Protein AF-A0A7C1S944-F1 (afdb_monomer)

Structure (mmCIF, N/CA/C/O backbone):
data_AF-A0A7C1S944-F1
#
_entry.id   AF-A0A7C1S944-F1
#
loop_
_atom_site.group_PDB
_atom_site.id
_atom_site.type_symbol
_atom_site.label_atom_id
_atom_site.label_alt_id
_atom_site.label_comp_id
_atom_site.label_asym_id
_atom_site.label_entity_id
_atom_site.label_seq_id
_atom_site.pdbx_PDB_ins_code
_atom_site.Cartn_x
_atom_site.Cartn_y
_atom_site.Cartn_z
_atom_site.occupancy
_atom_site.B_iso_or_equiv
_atom_site.auth_seq_id
_atom_site.auth_comp_id
_atom_site.auth_asym_id
_atom_site.auth_atom_id
_atom_site.pdbx_PDB_model_num
ATOM 1 N N . MET A 1 1 ? 2.673 13.401 0.122 1.00 71.94 1 MET A N 1
ATOM 2 C CA . MET A 1 1 ? 3.397 12.392 0.929 1.00 71.94 1 MET A CA 1
ATOM 3 C C . MET A 1 1 ? 4.684 12.043 0.203 1.00 71.94 1 MET A C 1
ATOM 5 O O . MET A 1 1 ? 4.657 12.011 -1.020 1.00 71.94 1 MET A O 1
ATOM 9 N N . ASP A 1 2 ? 5.795 11.822 0.906 1.00 87.38 2 ASP A N 1
ATOM 10 C CA . ASP A 1 2 ? 7.048 11.396 0.265 1.00 87.38 2 ASP A CA 1
ATOM 11 C C . ASP A 1 2 ? 7.041 9.873 0.065 1.00 87.38 2 ASP A C 1
ATOM 13 O O . ASP A 1 2 ? 6.915 9.105 1.026 1.00 87.38 2 ASP A O 1
ATOM 17 N N . SER A 1 3 ? 7.169 9.443 -1.191 1.00 85.75 3 SER A N 1
ATOM 18 C CA . SER A 1 3 ? 7.075 8.039 -1.601 1.00 85.75 3 SER A CA 1
ATOM 19 C C . SER A 1 3 ? 8.187 7.153 -1.041 1.00 85.75 3 SER A C 1
ATOM 21 O O . SER A 1 3 ? 8.027 5.934 -0.997 1.00 85.75 3 SER A O 1
ATOM 23 N N . ARG A 1 4 ? 9.298 7.741 -0.584 1.00 91.00 4 ARG A N 1
ATOM 24 C CA . ARG A 1 4 ? 10.428 7.020 0.024 1.00 91.00 4 ARG A CA 1
ATOM 25 C C . ARG A 1 4 ? 10.179 6.647 1.482 1.00 91.00 4 ARG A C 1
ATOM 27 O O . ARG A 1 4 ? 10.872 5.787 2.021 1.00 91.00 4 ARG A O 1
ATOM 34 N N . PHE A 1 5 ? 9.209 7.286 2.133 1.00 93.00 5 PHE A N 1
ATOM 35 C CA . PHE A 1 5 ? 8.954 7.099 3.562 1.00 93.00 5 PHE A CA 1
ATOM 36 C C . PHE A 1 5 ? 7.586 6.491 3.840 1.00 93.00 5 PHE A C 1
ATOM 38 O O . PHE A 1 5 ? 7.494 5.616 4.695 1.00 93.00 5 PHE A O 1
ATOM 45 N N . VAL A 1 6 ? 6.552 6.896 3.101 1.00 95.75 6 VAL A N 1
ATOM 46 C CA . VAL A 1 6 ? 5.180 6.433 3.336 1.00 95.75 6 VAL A CA 1
ATOM 47 C C . VAL A 1 6 ? 4.829 5.304 2.361 1.00 95.75 6 VAL A C 1
ATOM 49 O O . VAL A 1 6 ? 4.878 5.519 1.144 1.00 95.75 6 VAL A O 1
ATOM 52 N N . PRO A 1 7 ? 4.462 4.103 2.842 1.00 97.19 7 PRO A N 1
ATOM 53 C CA . PRO A 1 7 ? 3.915 3.065 1.982 1.00 97.19 7 PRO A CA 1
ATOM 54 C C . PRO A 1 7 ? 2.497 3.461 1.552 1.00 97.19 7 PRO A C 1
ATOM 56 O O . PRO A 1 7 ? 1.592 3.582 2.376 1.00 97.19 7 PRO A O 1
ATOM 59 N N . TYR A 1 8 ? 2.297 3.669 0.254 1.00 96.00 8 TYR A N 1
ATOM 60 C CA . TYR A 1 8 ? 0.975 3.929 -0.308 1.00 96.00 8 TYR A CA 1
ATOM 61 C C . TYR A 1 8 ? 0.756 3.143 -1.593 1.00 96.00 8 TYR A C 1
ATOM 63 O O . TYR A 1 8 ? 1.714 2.793 -2.287 1.00 96.00 8 TYR A O 1
ATOM 71 N N . PHE A 1 9 ? -0.511 2.908 -1.914 1.00 95.19 9 PHE A N 1
ATOM 72 C CA . PHE A 1 9 ? -0.947 2.329 -3.178 1.00 95.19 9 PHE A CA 1
ATOM 73 C C . PHE A 1 9 ? -2.006 3.206 -3.843 1.00 95.19 9 PHE A C 1
ATOM 75 O O . PHE A 1 9 ? -2.646 4.052 -3.208 1.00 95.19 9 PHE A O 1
ATOM 82 N N . VAL A 1 10 ? -2.176 2.976 -5.136 1.00 94.06 10 VAL A N 1
ATOM 83 C CA . VAL A 1 10 ? -3.135 3.652 -6.003 1.00 94.06 10 VAL A CA 1
ATOM 84 C C . VAL A 1 10 ? -4.099 2.604 -6.549 1.00 94.06 10 VAL A C 1
ATOM 86 O O . VAL A 1 10 ? -3.701 1.495 -6.915 1.00 94.06 10 VAL A O 1
ATOM 89 N N . LEU A 1 11 ? -5.382 2.950 -6.591 1.00 91.25 11 LEU A N 1
ATOM 90 C CA . LEU A 1 11 ? -6.432 2.119 -7.173 1.00 91.25 11 LEU A CA 1
ATOM 91 C C . LEU A 1 11 ? -6.964 2.786 -8.443 1.00 91.25 11 LEU A C 1
ATOM 93 O O . LEU A 1 11 ? -7.109 4.010 -8.471 1.00 91.25 11 LEU A O 1
ATOM 97 N N . PRO A 1 12 ? -7.305 2.010 -9.479 1.00 87.88 12 PRO A N 1
ATOM 98 C CA . PRO A 1 12 ? -7.929 2.541 -10.683 1.00 87.88 12 PRO A CA 1
ATOM 99 C C . PRO A 1 12 ? -9.289 3.181 -10.404 1.00 87.88 12 PRO A C 1
ATOM 101 O O . PRO A 1 12 ? -10.103 2.691 -9.606 1.00 87.88 12 PRO A O 1
ATOM 104 N N . LYS A 1 13 ? -9.587 4.240 -11.160 1.00 84.56 13 LYS A N 1
ATOM 105 C CA . LYS A 1 13 ? -10.901 4.888 -11.152 1.00 84.56 13 LYS A CA 1
ATOM 106 C C . LYS A 1 13 ? -12.029 3.887 -11.432 1.00 84.56 13 LYS A C 1
ATOM 108 O O . LYS A 1 13 ? -11.961 3.089 -12.362 1.00 84.56 13 LYS A O 1
ATOM 113 N N . GLY A 1 14 ? -13.086 3.949 -10.619 1.00 82.25 14 GLY A N 1
ATOM 114 C CA . GLY A 1 14 ? -14.274 3.093 -10.752 1.00 82.25 14 GLY A CA 1
ATOM 115 C C . GLY A 1 14 ? -14.083 1.644 -10.289 1.00 82.25 14 GLY A C 1
ATOM 116 O O . GLY A 1 14 ? -15.006 0.843 -10.408 1.00 82.25 14 GLY A O 1
ATOM 117 N N . ARG A 1 15 ? -12.908 1.295 -9.750 1.00 82.62 15 ARG A N 1
ATOM 118 C CA . ARG A 1 15 ? -12.543 -0.071 -9.344 1.00 82.62 15 ARG A CA 1
ATOM 119 C C . ARG A 1 15 ? -11.926 -0.112 -7.938 1.00 82.62 15 ARG A C 1
ATOM 121 O O . ARG A 1 15 ? -11.050 -0.923 -7.662 1.00 82.62 15 ARG A O 1
ATOM 128 N N . SER A 1 16 ? -12.404 0.741 -7.029 1.00 84.69 16 SER A N 1
ATOM 129 C CA . SER A 1 16 ? -11.915 0.786 -5.642 1.00 84.69 16 SER A CA 1
ATOM 130 C C . SER A 1 16 ? -12.594 -0.210 -4.694 1.00 84.69 16 SER A C 1
ATOM 132 O O . SER A 1 16 ? -12.184 -0.337 -3.545 1.00 84.69 16 SER A O 1
ATOM 134 N N . GLY A 1 17 ? -13.660 -0.892 -5.130 1.00 85.50 17 GLY A N 1
ATOM 135 C CA . GLY A 1 17 ? -14.401 -1.828 -4.272 1.00 85.50 17 GLY A CA 1
ATOM 136 C C . GLY A 1 17 ? -15.038 -1.166 -3.043 1.00 85.50 17 GLY A C 1
ATOM 137 O O . GLY A 1 17 ? -15.192 -1.811 -2.013 1.00 85.50 17 GLY A O 1
ATOM 138 N N . GLY A 1 18 ? -15.365 0.129 -3.132 1.00 90.75 18 GLY A N 1
ATOM 139 C CA . GLY A 1 18 ? -15.909 0.918 -2.021 1.00 90.75 18 GLY A CA 1
ATOM 140 C C . GLY A 1 18 ? -14.855 1.632 -1.171 1.00 90.75 18 GLY A C 1
ATOM 141 O O . GLY A 1 18 ? -15.228 2.437 -0.316 1.00 90.75 18 GLY A O 1
ATOM 142 N N . ALA A 1 19 ? -13.562 1.392 -1.423 1.00 92.56 19 ALA A N 1
ATOM 143 C CA . ALA A 1 19 ? -12.483 2.110 -0.759 1.00 92.56 19 ALA A CA 1
ATOM 144 C C . ALA A 1 19 ? -12.436 3.589 -1.177 1.00 92.56 19 ALA A C 1
ATOM 146 O O . ALA A 1 19 ? -12.771 3.948 -2.316 1.00 92.56 19 ALA A O 1
ATOM 147 N N . ARG A 1 20 ? -11.991 4.436 -0.248 1.00 93.44 20 ARG A N 1
ATOM 148 C CA . ARG A 1 20 ? -11.862 5.894 -0.371 1.00 93.44 20 ARG A CA 1
ATOM 149 C C . ARG A 1 20 ? -10.452 6.325 0.008 1.00 93.44 20 ARG A C 1
ATOM 151 O O . ARG A 1 20 ? -9.786 5.642 0.779 1.00 93.44 20 ARG A O 1
ATOM 158 N N . LEU A 1 21 ? -10.010 7.474 -0.500 1.00 93.25 21 LEU A N 1
ATOM 159 C CA . LEU A 1 21 ? -8.701 8.027 -0.147 1.00 93.25 21 LEU A CA 1
ATOM 160 C C . LEU A 1 21 ? -8.518 8.083 1.375 1.00 93.25 21 LEU A C 1
ATOM 162 O O . LEU A 1 21 ? -9.393 8.554 2.105 1.00 93.25 21 LEU A O 1
ATOM 166 N N . GLY A 1 22 ? -7.371 7.590 1.831 1.00 94.75 22 GLY A N 1
ATOM 167 C CA . GLY A 1 22 ? -7.043 7.436 3.243 1.00 94.75 22 GLY A CA 1
ATOM 168 C C . GLY A 1 22 ? -7.396 6.073 3.842 1.00 94.75 22 GLY A C 1
ATOM 169 O O . GLY A 1 22 ? -6.958 5.799 4.958 1.00 94.75 22 GLY A O 1
ATOM 170 N N . ASP A 1 23 ? -8.148 5.220 3.138 1.00 96.12 23 ASP A N 1
ATOM 171 C CA . ASP A 1 23 ? -8.358 3.833 3.562 1.00 96.12 23 ASP A CA 1
ATOM 172 C C . ASP A 1 23 ? -7.043 3.051 3.554 1.00 96.12 23 ASP A C 1
ATOM 174 O O . ASP A 1 23 ? -6.131 3.302 2.765 1.00 96.12 23 ASP A O 1
ATOM 178 N N . LEU A 1 24 ? -6.958 2.079 4.450 1.00 97.25 24 LEU A N 1
ATOM 179 C CA . LEU A 1 24 ? -5.787 1.250 4.664 1.00 97.25 24 LEU A CA 1
ATOM 180 C C . LEU A 1 24 ? -5.908 -0.082 3.927 1.00 97.25 24 LEU A C 1
ATOM 182 O O . LEU A 1 24 ? -6.996 -0.545 3.572 1.00 97.25 24 LEU A O 1
ATOM 186 N N . GLY A 1 25 ? -4.770 -0.731 3.733 1.00 95.62 25 GLY A N 1
ATOM 187 C CA . GLY A 1 25 ? -4.705 -2.085 3.218 1.00 95.62 25 GLY A CA 1
ATOM 188 C C . GLY A 1 25 ? -3.388 -2.769 3.551 1.00 95.62 25 GLY A C 1
ATOM 189 O O . GLY A 1 25 ? -2.432 -2.143 4.010 1.00 95.62 25 GLY A O 1
ATOM 190 N N . VAL A 1 26 ? -3.345 -4.067 3.279 1.00 96.56 26 VAL A N 1
ATOM 191 C CA . VAL A 1 26 ? -2.121 -4.866 3.260 1.00 96.56 26 VAL A CA 1
ATOM 192 C C . VAL A 1 26 ? -1.871 -5.317 1.830 1.00 96.56 26 VAL A C 1
ATOM 194 O O . VAL A 1 26 ? -2.714 -5.957 1.198 1.00 96.56 26 VAL A O 1
ATOM 197 N N . VAL A 1 27 ? -0.694 -4.982 1.316 1.00 95.31 27 VAL A N 1
ATOM 198 C CA . VAL A 1 27 ? -0.227 -5.421 0.004 1.00 95.31 27 VAL A CA 1
ATOM 199 C C . VAL A 1 27 ? 0.711 -6.599 0.205 1.00 95.31 27 VAL A C 1
ATOM 201 O O . VAL A 1 27 ? 1.558 -6.567 1.095 1.00 95.31 27 VAL A O 1
ATOM 204 N N . ILE A 1 28 ? 0.556 -7.649 -0.593 1.00 94.44 28 ILE A N 1
ATOM 205 C CA . ILE A 1 28 ? 1.286 -8.907 -0.432 1.00 94.44 28 ILE A CA 1
ATOM 206 C C . ILE A 1 28 ? 1.943 -9.268 -1.753 1.00 94.44 28 ILE A C 1
ATOM 208 O O . ILE A 1 28 ? 1.283 -9.353 -2.788 1.00 94.44 28 ILE A O 1
ATOM 212 N N . ASN A 1 29 ? 3.239 -9.544 -1.708 1.00 94.06 29 ASN A N 1
ATOM 213 C CA . ASN A 1 29 ? 3.943 -10.187 -2.800 1.00 94.06 29 ASN A CA 1
ATOM 214 C C . ASN A 1 29 ? 3.748 -11.702 -2.684 1.00 94.06 29 ASN A C 1
ATOM 216 O O . ASN A 1 29 ? 4.311 -12.353 -1.808 1.00 94.06 29 ASN A O 1
ATOM 220 N N . LEU A 1 30 ? 2.949 -12.276 -3.580 1.00 90.94 30 LEU A N 1
ATOM 221 C CA . LEU A 1 30 ? 2.591 -13.695 -3.583 1.00 90.94 30 LEU A CA 1
ATOM 222 C C . LEU A 1 30 ? 3.771 -14.620 -3.903 1.00 90.94 30 LEU A C 1
ATOM 224 O O . LEU A 1 30 ? 3.689 -15.813 -3.632 1.00 90.94 30 LEU A O 1
ATOM 228 N N . ARG A 1 31 ? 4.852 -14.086 -4.486 1.00 90.75 31 ARG A N 1
ATOM 229 C CA . ARG A 1 31 ? 6.051 -14.859 -4.840 1.00 90.75 31 ARG A CA 1
ATOM 230 C C . ARG A 1 31 ? 7.046 -14.932 -3.687 1.00 90.75 31 ARG A C 1
ATOM 232 O O . ARG A 1 31 ? 7.667 -15.965 -3.483 1.00 90.75 31 ARG A O 1
ATOM 239 N N . THR A 1 32 ? 7.224 -13.829 -2.958 1.00 89.75 32 THR A N 1
ATOM 240 C CA . THR A 1 32 ? 8.199 -13.731 -1.854 1.00 89.75 32 THR A CA 1
ATOM 241 C C . THR A 1 32 ? 7.561 -13.864 -0.475 1.00 89.75 32 THR A C 1
ATOM 243 O O . THR A 1 32 ? 8.277 -13.948 0.518 1.00 89.75 32 THR A O 1
ATOM 246 N N . HIS A 1 33 ? 6.227 -13.846 -0.405 1.00 89.00 33 HIS A N 1
ATOM 247 C CA . HIS A 1 33 ? 5.425 -13.801 0.819 1.00 89.00 33 HIS A CA 1
ATOM 248 C C . HIS A 1 33 ? 5.697 -12.586 1.720 1.00 89.00 33 HIS A C 1
ATOM 250 O O . HIS A 1 33 ? 5.248 -12.553 2.865 1.00 89.00 33 HIS A O 1
ATOM 256 N N . LYS A 1 34 ? 6.388 -11.564 1.203 1.00 94.44 34 LYS A N 1
ATOM 257 C CA . LYS A 1 34 ? 6.534 -10.275 1.882 1.00 94.44 34 LYS A CA 1
ATOM 258 C C . LYS A 1 34 ? 5.218 -9.510 1.830 1.00 94.44 34 LYS A C 1
ATOM 260 O O . LYS A 1 34 ? 4.507 -9.561 0.826 1.00 94.44 34 LYS A O 1
ATOM 265 N N . LEU A 1 35 ? 4.923 -8.775 2.894 1.00 95.25 35 LEU A N 1
ATOM 266 C CA . LEU A 1 35 ? 3.751 -7.915 2.988 1.00 95.25 35 LEU A CA 1
ATOM 267 C C . LEU A 1 35 ? 4.145 -6.506 3.423 1.00 95.25 35 LEU A C 1
ATOM 269 O O . LEU A 1 35 ? 5.189 -6.316 4.042 1.00 95.25 35 LEU A O 1
ATOM 273 N N . SER A 1 36 ? 3.300 -5.535 3.099 1.00 97.69 36 SER A N 1
ATOM 274 C CA . SER A 1 36 ? 3.419 -4.159 3.566 1.00 97.69 36 SER A CA 1
ATOM 275 C C . SER A 1 36 ? 2.030 -3.585 3.823 1.00 97.69 36 SER A C 1
ATOM 277 O O . SER A 1 36 ? 1.224 -3.504 2.888 1.00 97.69 36 SER A O 1
ATOM 279 N N . PRO A 1 37 ? 1.754 -3.127 5.048 1.00 97.69 37 PRO A N 1
ATOM 280 C CA . PRO A 1 37 ? 0.739 -2.121 5.306 1.00 97.69 37 PRO A CA 1
ATOM 281 C C . PRO A 1 37 ? 0.951 -0.898 4.424 1.00 97.69 37 PRO A C 1
ATOM 283 O O . PRO A 1 37 ? 2.091 -0.499 4.166 1.00 97.69 37 PRO A O 1
ATOM 286 N N . ALA A 1 38 ? -0.140 -0.337 3.918 1.00 97.44 38 ALA A N 1
ATOM 287 C CA . ALA A 1 38 ? -0.104 0.832 3.057 1.00 97.44 38 ALA A CA 1
ATOM 288 C C . ALA A 1 38 ? -1.433 1.595 3.094 1.00 97.44 38 ALA A C 1
ATOM 290 O O . ALA A 1 38 ? -2.484 1.028 3.399 1.00 97.44 38 ALA A O 1
ATOM 291 N N . ILE A 1 39 ? -1.381 2.878 2.741 1.00 96.81 39 ILE A N 1
ATOM 292 C CA . ILE A 1 39 ? -2.557 3.748 2.616 1.00 96.81 39 ILE A CA 1
ATOM 293 C C . ILE A 1 39 ? -2.948 3.944 1.146 1.00 96.81 39 ILE A C 1
ATOM 295 O O . ILE A 1 39 ? -2.090 4.068 0.272 1.00 96.81 39 ILE A O 1
ATOM 299 N N . PHE A 1 40 ? -4.243 3.993 0.859 1.00 95.12 40 PHE A N 1
ATOM 300 C CA . PHE A 1 40 ? -4.770 4.364 -0.448 1.00 95.12 40 PHE A CA 1
ATOM 301 C C . PHE A 1 40 ? -4.644 5.882 -0.624 1.00 95.12 40 PHE A C 1
ATOM 303 O O . PHE A 1 40 ? -5.372 6.646 0.014 1.00 95.12 40 PHE A O 1
ATOM 310 N N . ALA A 1 41 ? -3.692 6.329 -1.446 1.00 92.19 41 ALA A N 1
ATOM 311 C CA . ALA A 1 41 ? -3.307 7.743 -1.506 1.00 92.19 41 ALA A CA 1
ATOM 312 C C . ALA A 1 41 ? -3.763 8.482 -2.767 1.00 92.19 41 ALA A C 1
ATOM 314 O O . ALA A 1 41 ? -3.819 9.709 -2.739 1.00 92.19 41 ALA A O 1
ATOM 315 N N . ASP A 1 42 ? -4.090 7.773 -3.849 1.00 90.81 42 ASP A N 1
ATOM 316 C CA . ASP A 1 42 ? -4.521 8.409 -5.097 1.00 90.81 42 ASP A CA 1
ATOM 317 C C . ASP A 1 42 ? -5.357 7.469 -5.968 1.00 90.81 42 ASP A C 1
ATOM 319 O O . ASP A 1 42 ? -5.249 6.254 -5.839 1.00 90.81 42 ASP A O 1
ATOM 323 N N . THR A 1 43 ? -6.161 8.022 -6.876 1.00 87.88 43 THR A N 1
ATOM 324 C CA . THR A 1 43 ? -6.915 7.273 -7.886 1.00 87.88 43 THR A CA 1
ATOM 325 C C . THR A 1 43 ? -6.253 7.397 -9.255 1.00 87.88 43 THR A C 1
ATOM 327 O O . THR A 1 43 ? -6.261 8.464 -9.865 1.00 87.88 43 THR A O 1
ATOM 330 N N . GLY A 1 44 ? -5.738 6.280 -9.759 1.00 84.06 44 GLY A N 1
ATOM 331 C CA . GLY A 1 44 ? -5.051 6.201 -11.045 1.00 84.06 44 GLY A CA 1
ATOM 332 C C . GLY A 1 44 ? -6.000 6.004 -12.235 1.00 84.06 44 GLY A C 1
ATOM 333 O O . GLY A 1 44 ? -7.226 5.883 -12.066 1.00 84.06 44 GLY A O 1
ATOM 334 N N . PRO A 1 45 ? -5.452 5.945 -13.461 1.00 82.69 45 PRO A N 1
ATOM 335 C CA . PRO A 1 45 ? -6.228 5.646 -14.658 1.00 82.69 45 PRO A CA 1
ATOM 336 C C . PRO A 1 45 ? -6.874 4.253 -14.564 1.00 82.69 45 PRO A C 1
ATOM 338 O O . PRO A 1 45 ? -6.423 3.370 -13.839 1.00 82.69 45 PRO A O 1
ATOM 341 N N . SER A 1 46 ? -7.997 4.057 -15.257 1.00 79.94 46 SER A N 1
ATOM 342 C CA . SER A 1 46 ? -8.857 2.872 -15.084 1.00 79.94 46 SER A CA 1
ATOM 343 C C . SER A 1 46 ? -8.233 1.546 -15.544 1.00 79.94 46 SER A C 1
ATOM 345 O O . SER A 1 46 ? -8.730 0.474 -15.185 1.00 79.94 46 SER A O 1
ATOM 347 N N . ASP A 1 47 ? -7.191 1.618 -16.366 1.00 72.69 47 ASP A N 1
ATOM 348 C CA . ASP A 1 47 ? -6.474 0.500 -16.980 1.00 72.69 47 ASP A CA 1
ATOM 349 C C . ASP A 1 47 ? -5.188 0.106 -16.233 1.00 72.69 47 ASP A C 1
ATOM 351 O O . ASP A 1 47 ? -4.634 -0.955 -16.521 1.00 72.69 47 ASP A O 1
ATOM 355 N N . ALA A 1 48 ? -4.757 0.881 -15.232 1.00 69.06 48 ALA A N 1
ATOM 356 C CA . ALA A 1 48 ? -3.585 0.576 -14.419 1.00 69.06 48 ALA A CA 1
ATOM 357 C C . ALA A 1 48 ? -3.976 0.120 -13.003 1.00 69.06 48 ALA A C 1
ATOM 359 O O . ALA A 1 48 ? -4.692 0.801 -12.270 1.00 69.06 48 ALA A O 1
ATOM 360 N N . ILE A 1 49 ? -3.469 -1.045 -12.594 1.00 67.69 49 ILE A N 1
ATOM 361 C CA . ILE A 1 49 ? -3.442 -1.484 -11.194 1.00 67.69 49 ILE A CA 1
ATOM 362 C C . ILE A 1 49 ? -1.981 -1.667 -10.817 1.00 67.69 49 ILE A C 1
ATOM 364 O O . ILE A 1 49 ? -1.219 -2.270 -11.568 1.00 67.69 49 ILE A O 1
ATOM 368 N N . GLY A 1 50 ? -1.616 -1.203 -9.627 1.00 69.81 50 GLY A N 1
ATOM 369 C CA . GLY A 1 50 ? -0.332 -1.539 -9.027 1.00 69.81 50 GLY A CA 1
ATOM 370 C C . GLY A 1 50 ? 0.667 -0.397 -8.916 1.00 69.81 50 GLY A C 1
ATOM 371 O O . GLY A 1 50 ? 1.804 -0.627 -8.512 1.00 69.81 50 GLY A O 1
ATOM 372 N N . GLU A 1 51 ? 0.247 0.831 -9.213 1.00 88.19 51 GLU A N 1
ATOM 373 C CA . GLU A 1 51 ? 1.000 2.016 -8.817 1.00 88.19 51 GLU A CA 1
ATOM 374 C C . GLU A 1 51 ? 1.104 2.095 -7.286 1.00 88.19 51 GLU A C 1
ATOM 376 O O . GLU A 1 51 ? 0.153 1.834 -6.538 1.00 88.19 51 GLU A O 1
ATOM 381 N N . GLY A 1 52 ? 2.295 2.440 -6.809 1.00 92.50 52 GLY A N 1
ATOM 382 C CA . GLY A 1 52 ? 2.607 2.466 -5.393 1.00 92.50 52 GLY A CA 1
ATOM 383 C C . GLY A 1 52 ? 3.907 3.198 -5.107 1.00 92.50 52 GLY A C 1
ATOM 384 O O . GLY A 1 52 ? 4.646 3.583 -6.014 1.00 92.50 52 GLY A O 1
ATOM 385 N N . SER A 1 53 ? 4.166 3.429 -3.828 1.00 95.50 53 SER A N 1
ATOM 386 C CA . SER A 1 53 ? 5.334 4.188 -3.395 1.00 95.50 53 SER A CA 1
ATOM 387 C C . SER A 1 53 ? 6.642 3.390 -3.483 1.00 95.50 53 SER A C 1
ATOM 389 O O . SER A 1 53 ? 6.642 2.158 -3.495 1.00 95.50 53 SER A O 1
ATOM 391 N N . ILE A 1 54 ? 7.779 4.096 -3.486 1.00 95.69 54 ILE A N 1
ATOM 392 C CA . ILE A 1 54 ? 9.119 3.485 -3.421 1.00 95.69 54 ILE A CA 1
ATOM 393 C C . ILE A 1 54 ? 9.233 2.617 -2.162 1.00 95.69 54 ILE A C 1
ATOM 395 O O . ILE A 1 54 ? 9.636 1.460 -2.246 1.00 95.69 54 ILE A O 1
ATOM 399 N N . ARG A 1 55 ? 8.779 3.140 -1.013 1.00 96.94 55 ARG A N 1
ATOM 400 C CA . ARG A 1 55 ? 8.747 2.407 0.259 1.00 96.94 55 ARG A CA 1
ATOM 401 C C . ARG A 1 55 ? 7.939 1.115 0.154 1.00 96.94 55 ARG A C 1
ATOM 403 O O . ARG A 1 55 ? 8.373 0.090 0.670 1.00 96.94 55 ARG A O 1
ATOM 410 N N . LEU A 1 56 ? 6.776 1.162 -0.499 1.00 97.06 56 LEU A N 1
ATOM 411 C CA . LEU A 1 56 ? 5.943 -0.021 -0.699 1.00 97.06 56 LEU A CA 1
ATOM 412 C C . LEU A 1 56 ? 6.686 -1.080 -1.527 1.00 97.06 56 LEU A C 1
ATOM 414 O O . LEU A 1 56 ? 6.727 -2.245 -1.134 1.00 97.06 56 LEU A O 1
ATOM 418 N N . ALA A 1 57 ? 7.302 -0.682 -2.641 1.00 96.56 57 ALA A N 1
ATOM 419 C CA . ALA A 1 57 ? 8.074 -1.595 -3.481 1.00 96.56 57 ALA A CA 1
ATOM 420 C C . ALA A 1 57 ? 9.251 -2.232 -2.715 1.00 96.56 57 ALA A C 1
ATOM 422 O O . ALA A 1 57 ? 9.401 -3.457 -2.753 1.00 96.56 57 ALA A O 1
ATOM 423 N N . ASP A 1 58 ? 10.010 -1.440 -1.950 1.00 96.88 58 ASP A N 1
ATOM 424 C CA . ASP A 1 58 ? 11.119 -1.930 -1.121 1.00 96.88 58 ASP A CA 1
ATOM 425 C C . ASP A 1 58 ? 10.648 -2.980 -0.101 1.00 96.88 58 ASP A C 1
ATOM 427 O O . ASP A 1 58 ? 11.221 -4.073 -0.013 1.00 96.88 58 ASP A O 1
ATOM 431 N N . ASN A 1 59 ? 9.560 -2.691 0.624 1.00 97.44 59 ASN A N 1
ATOM 432 C CA . ASN A 1 59 ? 8.985 -3.605 1.617 1.00 97.44 59 ASN A CA 1
ATOM 433 C C . ASN A 1 59 ? 8.555 -4.940 0.984 1.00 97.44 59 ASN A C 1
ATOM 435 O O . ASN A 1 59 ? 8.759 -6.011 1.559 1.00 97.44 59 ASN A O 1
ATOM 439 N N . LEU A 1 60 ? 8.012 -4.895 -0.236 1.00 96.31 60 LEU A N 1
ATOM 440 C CA . LEU A 1 60 ? 7.585 -6.076 -0.994 1.00 96.31 60 LEU A CA 1
ATOM 441 C C . LEU A 1 60 ? 8.746 -6.824 -1.672 1.00 96.31 60 LEU A C 1
ATOM 443 O O . LEU A 1 60 ? 8.532 -7.901 -2.244 1.00 96.31 60 LEU A O 1
ATOM 447 N N . GLY A 1 61 ? 9.971 -6.289 -1.615 1.00 95.94 61 GLY A N 1
ATOM 448 C CA . GLY A 1 61 ? 11.130 -6.823 -2.330 1.00 95.94 61 GLY A CA 1
ATOM 449 C C . GLY A 1 61 ? 11.007 -6.707 -3.851 1.00 95.94 61 GLY A C 1
ATOM 450 O O . GLY A 1 61 ? 11.502 -7.571 -4.572 1.00 95.94 61 GLY A O 1
ATOM 451 N N . VAL A 1 62 ? 10.302 -5.685 -4.328 1.00 95.44 62 VAL A N 1
ATOM 452 C CA . VAL A 1 62 ? 10.182 -5.323 -5.743 1.00 95.44 62 VAL A CA 1
ATOM 453 C C . VAL A 1 62 ? 11.240 -4.266 -6.059 1.00 95.44 62 VAL A C 1
ATOM 455 O O . VAL A 1 62 ? 11.529 -3.417 -5.222 1.00 95.44 62 VAL A O 1
ATOM 458 N N . ASN A 1 63 ? 11.818 -4.292 -7.265 1.00 95.44 63 ASN A N 1
ATOM 459 C CA . ASN A 1 63 ? 12.709 -3.217 -7.708 1.00 95.44 63 ASN A CA 1
ATOM 460 C C . ASN A 1 63 ? 11.940 -1.884 -7.671 1.00 95.44 63 ASN A C 1
ATOM 462 O O . ASN A 1 63 ? 10.987 -1.706 -8.423 1.00 95.44 63 ASN A O 1
ATOM 466 N N . SER A 1 64 ? 12.339 -0.966 -6.796 1.00 93.62 64 SER A N 1
ATOM 467 C CA . SER A 1 64 ? 11.642 0.298 -6.540 1.00 93.62 64 SER A CA 1
ATOM 468 C C . SER A 1 64 ? 12.091 1.447 -7.446 1.00 93.62 64 SER A C 1
ATOM 470 O O . SER A 1 64 ? 11.654 2.587 -7.278 1.00 93.62 64 SER A O 1
ATOM 472 N N . ASN A 1 65 ? 12.957 1.172 -8.426 1.00 90.94 65 ASN A N 1
ATOM 473 C CA . ASN A 1 65 ? 13.416 2.183 -9.367 1.00 90.94 65 ASN A CA 1
ATOM 474 C C . ASN A 1 65 ? 12.231 2.758 -10.177 1.00 90.94 65 ASN A C 1
ATOM 476 O O . ASN A 1 65 ? 11.547 2.009 -10.871 1.00 90.94 65 ASN A O 1
ATOM 480 N N . PRO A 1 66 ? 12.009 4.082 -10.180 1.00 85.75 66 PRO A N 1
ATOM 481 C CA . PRO A 1 66 ? 10.856 4.682 -10.853 1.00 85.75 66 PRO A CA 1
ATOM 482 C C . PRO A 1 66 ? 10.910 4.593 -12.386 1.00 85.75 66 PRO A C 1
ATOM 484 O O . PRO A 1 66 ? 9.905 4.835 -13.043 1.00 85.75 66 PRO A O 1
ATOM 487 N N . LYS A 1 67 ? 12.075 4.285 -12.972 1.00 86.88 67 LYS A N 1
ATOM 488 C CA . LYS A 1 67 ? 12.262 4.202 -14.429 1.00 86.88 67 LYS A CA 1
ATOM 489 C C . LYS A 1 67 ? 12.136 2.781 -14.970 1.00 86.88 67 LYS A C 1
ATOM 491 O O . LYS A 1 67 ? 11.692 2.606 -16.097 1.00 86.88 67 LYS A O 1
ATOM 496 N N . ASN A 1 68 ? 12.599 1.786 -14.215 1.00 90.44 68 ASN A N 1
ATOM 497 C CA . ASN A 1 68 ? 12.707 0.399 -14.689 1.00 90.44 68 ASN A CA 1
ATOM 498 C C . ASN A 1 68 ? 12.361 -0.657 -13.623 1.00 90.44 68 ASN A C 1
ATOM 500 O O . ASN A 1 68 ? 12.678 -1.835 -13.791 1.00 90.44 68 ASN A O 1
ATOM 504 N N . GLY A 1 69 ? 11.771 -0.230 -12.510 1.00 91.38 69 GLY A N 1
ATOM 505 C CA . GLY A 1 69 ? 11.290 -1.091 -11.443 1.00 91.38 69 GLY A CA 1
ATOM 506 C C . GLY A 1 69 ? 9.884 -1.632 -11.688 1.00 91.38 69 GLY A C 1
ATOM 507 O O . GLY A 1 69 ? 9.338 -1.546 -12.787 1.00 91.38 69 GLY A O 1
ATOM 508 N N . GLY A 1 70 ? 9.297 -2.190 -10.633 1.00 91.19 70 GLY A N 1
ATOM 509 C CA . GLY A 1 70 ? 7.975 -2.806 -10.656 1.00 91.19 70 GLY A CA 1
ATOM 510 C C . GLY A 1 70 ? 7.987 -4.301 -10.981 1.00 91.19 70 GLY A C 1
ATOM 511 O O . GLY A 1 70 ? 9.028 -4.937 -11.156 1.00 91.19 70 GLY A O 1
ATOM 512 N N . VAL A 1 71 ? 6.786 -4.875 -11.018 1.00 92.25 71 VAL A N 1
ATOM 513 C CA . VAL A 1 71 ? 6.515 -6.263 -11.410 1.00 92.25 71 VAL A CA 1
ATOM 514 C C . VAL A 1 71 ? 5.219 -6.314 -12.211 1.00 92.25 71 VAL A C 1
ATOM 516 O O . VAL A 1 71 ? 4.289 -5.565 -11.936 1.00 92.25 71 VAL A O 1
ATOM 519 N N . 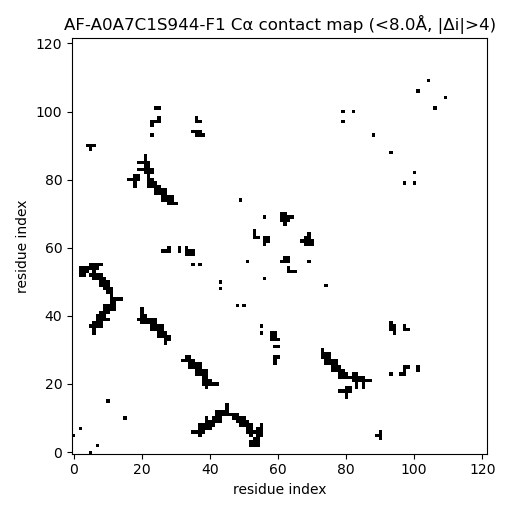SER A 1 72 ? 5.134 -7.223 -13.182 1.00 89.12 72 SER A N 1
ATOM 520 C CA . SER A 1 72 ? 3.938 -7.369 -14.025 1.00 89.12 72 SER A CA 1
ATOM 521 C C . SER A 1 72 ? 2.792 -8.133 -13.356 1.00 89.12 72 SER A C 1
ATOM 523 O O . SER A 1 72 ? 1.658 -8.079 -13.820 1.00 89.12 72 SER A O 1
ATOM 525 N N . SER A 1 73 ? 3.077 -8.912 -12.309 1.00 90.25 73 SER A N 1
ATOM 526 C CA . SER A 1 73 ? 2.101 -9.779 -11.640 1.00 90.25 73 SER A CA 1
ATOM 527 C C . SER A 1 73 ? 2.604 -10.260 -10.278 1.00 90.25 73 SER A C 1
ATOM 529 O O . SER A 1 73 ? 3.780 -10.118 -9.943 1.00 90.25 73 SER A O 1
ATOM 531 N N . GLY A 1 74 ? 1.715 -10.899 -9.513 1.00 91.06 74 GLY A N 1
ATOM 532 C CA . GLY A 1 74 ? 2.055 -11.528 -8.235 1.00 91.06 74 GLY A CA 1
ATOM 533 C C . GLY A 1 74 ? 1.946 -10.599 -7.030 1.00 91.06 74 GLY A C 1
ATOM 534 O O . GLY A 1 74 ? 2.444 -10.954 -5.969 1.00 91.06 74 GLY A O 1
ATOM 535 N N . ILE A 1 75 ? 1.292 -9.446 -7.177 1.00 93.12 75 ILE A N 1
ATOM 536 C CA . ILE A 1 75 ? 0.946 -8.562 -6.064 1.00 93.12 75 ILE A CA 1
ATOM 537 C C . ILE A 1 75 ? -0.554 -8.666 -5.794 1.00 93.12 75 ILE A C 1
ATOM 539 O O . ILE A 1 75 ? -1.366 -8.535 -6.710 1.00 93.12 75 ILE A O 1
ATOM 543 N N . ALA A 1 76 ? -0.916 -8.910 -4.539 1.00 91.88 76 ALA A N 1
ATOM 544 C CA . ALA A 1 76 ? -2.291 -8.894 -4.063 1.00 91.88 76 ALA A CA 1
ATOM 545 C C . ALA A 1 76 ? -2.516 -7.680 -3.159 1.00 91.88 76 ALA A C 1
ATOM 547 O O . ALA A 1 76 ? -1.693 -7.387 -2.296 1.00 91.88 76 ALA A O 1
ATOM 548 N N . TYR A 1 77 ? -3.652 -7.009 -3.338 1.00 91.75 77 TYR A N 1
ATOM 549 C CA . TYR A 1 77 ? -4.079 -5.874 -2.524 1.00 91.75 77 TYR A CA 1
ATOM 550 C C . TYR A 1 77 ? -5.276 -6.309 -1.686 1.00 91.75 77 TYR A C 1
ATOM 552 O O . TYR A 1 77 ? -6.337 -6.615 -2.233 1.00 91.75 77 TYR A O 1
ATOM 560 N N . LEU A 1 78 ? -5.107 -6.345 -0.368 1.00 92.69 78 LEU A N 1
ATOM 561 C CA . LEU A 1 78 ? -6.201 -6.522 0.574 1.00 92.69 78 LEU A CA 1
ATOM 562 C C . LEU A 1 78 ? -6.531 -5.157 1.174 1.00 92.69 78 LEU A C 1
ATOM 564 O O . LEU A 1 78 ? -5.811 -4.662 2.035 1.00 92.69 78 LEU A O 1
ATOM 568 N N . VAL A 1 79 ? -7.595 -4.538 0.676 1.00 93.81 79 VAL A N 1
ATOM 569 C CA . VAL A 1 79 ? -8.016 -3.190 1.071 1.00 93.81 79 VAL A CA 1
ATOM 570 C C . VAL A 1 79 ? -9.122 -3.284 2.117 1.00 93.81 79 VAL A C 1
ATOM 572 O O . VAL A 1 79 ? -9.959 -4.186 2.048 1.00 93.81 79 VAL A O 1
ATOM 575 N N . PHE A 1 80 ? -9.143 -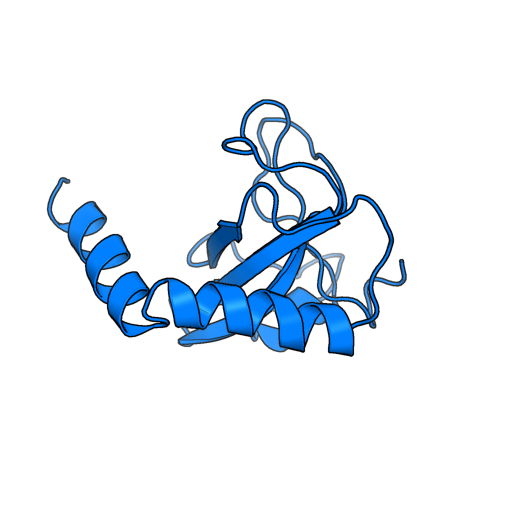2.345 3.062 1.00 94.69 80 PHE A N 1
ATOM 576 C CA . PHE A 1 80 ? -10.137 -2.253 4.130 1.00 94.69 80 PHE A CA 1
ATOM 577 C C . PHE A 1 80 ? -11.004 -0.992 3.941 1.00 94.69 80 PHE A C 1
ATOM 579 O O . PHE A 1 80 ? -10.689 0.056 4.510 1.00 94.69 80 PHE A O 1
ATOM 586 N N . PRO A 1 81 ? -12.079 -1.040 3.129 1.00 94.50 81 PRO A N 1
ATOM 587 C CA . PRO A 1 81 ? -12.958 0.109 2.930 1.00 94.50 81 PRO A CA 1
ATOM 588 C C . PRO A 1 81 ? -13.526 0.670 4.240 1.00 94.50 81 PRO A C 1
ATOM 590 O O . PRO A 1 81 ? -14.050 -0.082 5.062 1.00 94.50 81 PRO A O 1
ATOM 593 N N . GLY A 1 82 ? -13.458 1.992 4.418 1.00 94.38 82 GLY A N 1
ATOM 594 C CA . GLY A 1 82 ? -13.954 2.681 5.617 1.00 94.38 82 GLY A CA 1
ATOM 595 C C . GLY A 1 82 ? -13.036 2.593 6.841 1.00 94.38 82 GLY A C 1
ATOM 596 O O . GLY A 1 82 ? -13.443 2.997 7.929 1.00 94.38 82 GLY A O 1
ATOM 597 N N . SER A 1 83 ? -11.816 2.075 6.683 1.00 94.88 83 SER A N 1
ATOM 598 C CA . SER A 1 83 ? -10.784 2.104 7.730 1.00 94.88 83 SER A CA 1
ATOM 599 C C . SER A 1 83 ? -10.130 3.480 7.877 1.00 94.88 83 SER A C 1
ATOM 601 O O . SER A 1 83 ? -9.589 3.796 8.935 1.00 94.88 83 SER A O 1
ATOM 603 N N . GLY A 1 84 ? -10.173 4.297 6.825 1.00 91.50 84 GLY A N 1
ATOM 604 C CA . GLY A 1 84 ? -9.592 5.626 6.787 1.00 91.50 84 GLY A CA 1
ATOM 605 C C . GLY A 1 84 ? -10.514 6.703 7.351 1.00 91.50 84 GLY A C 1
ATOM 606 O O . GLY A 1 84 ? -11.738 6.599 7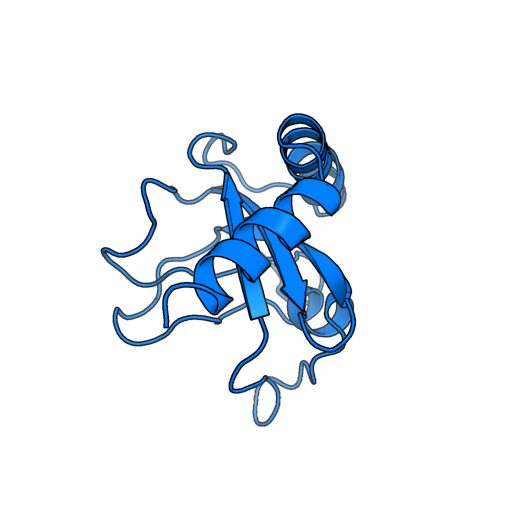.345 1.00 91.50 84 GLY A O 1
ATOM 607 N N . ASN A 1 85 ? -9.905 7.806 7.780 1.00 86.19 85 ASN A N 1
ATOM 608 C CA . ASN A 1 85 ? -10.603 9.012 8.241 1.00 86.19 85 ASN A CA 1
ATOM 609 C C . ASN A 1 85 ? -10.388 10.219 7.303 1.00 86.19 85 ASN A C 1
ATOM 611 O O . ASN A 1 85 ? -10.651 11.358 7.691 1.00 86.19 85 ASN A O 1
ATOM 615 N N . GLY A 1 86 ? -9.873 9.977 6.091 1.00 81.00 86 GLY A N 1
ATOM 616 C CA . GLY A 1 86 ? -9.576 11.006 5.090 1.00 81.00 86 GLY A CA 1
ATOM 617 C C . GLY A 1 86 ? -8.379 11.907 5.420 1.00 81.00 86 GLY A C 1
ATOM 618 O O . GLY A 1 86 ? -8.156 12.890 4.716 1.00 81.00 86 GLY A O 1
ATOM 619 N N . LYS A 1 87 ? -7.611 11.608 6.477 1.00 84.19 87 LYS A N 1
ATOM 620 C CA . LYS A 1 87 ? -6.413 12.367 6.859 1.00 84.19 87 LYS A CA 1
ATOM 621 C C . LYS A 1 87 ? -5.133 11.617 6.470 1.00 84.19 87 LYS A C 1
ATOM 623 O O . LYS A 1 87 ? -5.128 10.386 6.469 1.00 84.19 87 LYS A O 1
ATOM 628 N N . PRO A 1 88 ? -4.033 12.338 6.183 1.00 86.25 88 PRO A N 1
ATOM 629 C CA . PRO A 1 88 ? -2.706 11.739 6.122 1.00 86.25 88 PRO A CA 1
ATOM 630 C C . PRO A 1 88 ? -2.366 11.003 7.423 1.00 86.25 88 PRO A C 1
ATOM 632 O O . PRO A 1 88 ? -2.725 11.476 8.499 1.00 86.25 88 PRO A O 1
ATOM 635 N N . LYS A 1 89 ? -1.647 9.886 7.306 1.00 93.69 89 LYS A N 1
ATOM 636 C CA . LYS A 1 89 ? -1.160 9.075 8.427 1.00 93.69 89 LYS A CA 1
ATOM 637 C C . LYS A 1 89 ? 0.353 8.907 8.349 1.00 93.69 89 LYS A C 1
ATOM 639 O O . LYS A 1 89 ? 0.913 8.889 7.245 1.00 93.69 89 LYS A O 1
ATOM 644 N N . SER A 1 90 ? 1.004 8.794 9.500 1.00 95.19 90 SER A N 1
ATOM 645 C CA . SER A 1 90 ? 2.416 8.429 9.586 1.00 95.19 90 SER A CA 1
ATOM 646 C C . SER A 1 90 ? 2.627 6.962 9.173 1.00 95.19 90 SER A C 1
ATOM 648 O O . SER A 1 90 ? 1.681 6.170 9.200 1.00 95.19 90 SER A O 1
ATOM 650 N N . PRO A 1 91 ? 3.853 6.561 8.792 1.00 95.12 91 PRO A N 1
ATOM 651 C CA . PRO A 1 91 ? 4.163 5.156 8.535 1.00 95.12 91 PRO A CA 1
ATOM 652 C C . PRO A 1 91 ? 3.797 4.233 9.708 1.00 95.12 91 PRO A C 1
ATOM 654 O O . PRO A 1 91 ? 3.291 3.137 9.484 1.00 95.12 91 PRO A O 1
ATOM 657 N N . GLU A 1 92 ? 3.992 4.687 10.946 1.00 96.50 92 GLU A N 1
ATOM 658 C CA . GLU A 1 92 ? 3.684 3.933 12.165 1.00 96.50 92 GLU A CA 1
ATOM 659 C C . GLU A 1 92 ? 2.172 3.770 12.377 1.00 96.50 92 GLU A C 1
ATOM 661 O O . GLU A 1 92 ? 1.716 2.683 12.736 1.00 96.50 92 GLU A O 1
ATOM 666 N N . GLU A 1 93 ? 1.383 4.820 12.118 1.00 96.88 93 GLU A N 1
ATOM 667 C CA . GLU A 1 93 ? -0.084 4.748 12.152 1.00 96.88 93 GLU A CA 1
ATOM 668 C C . GLU A 1 93 ? -0.615 3.782 11.084 1.00 96.88 93 GLU A C 1
ATOM 670 O O . GLU A 1 93 ? -1.479 2.953 11.372 1.00 96.88 93 GLU A O 1
ATOM 675 N N . ILE A 1 94 ? -0.066 3.849 9.864 1.00 97.50 94 ILE A N 1
ATOM 676 C CA . ILE A 1 94 ? -0.428 2.946 8.760 1.00 97.50 94 ILE A CA 1
ATOM 677 C C . ILE A 1 94 ? -0.127 1.494 9.136 1.00 97.50 94 ILE A C 1
ATOM 679 O O . ILE A 1 94 ? -0.994 0.63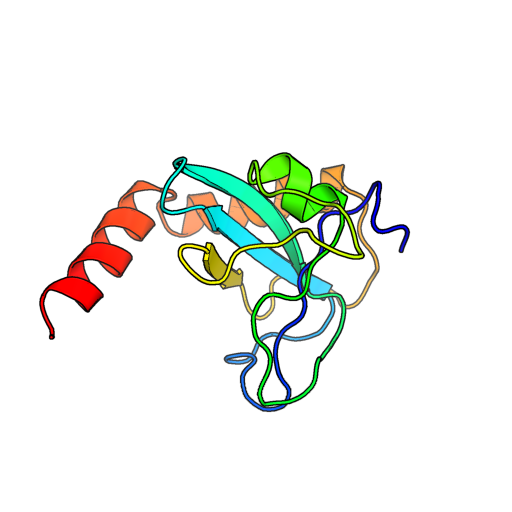6 8.972 1.00 97.50 94 ILE A O 1
ATOM 683 N N . GLU A 1 95 ? 1.075 1.221 9.647 1.00 97.00 95 GLU A N 1
ATOM 684 C CA . GLU A 1 95 ? 1.493 -0.114 10.083 1.00 97.00 95 GLU A CA 1
ATOM 685 C C . GLU A 1 95 ? 0.552 -0.659 11.163 1.00 97.00 95 GLU A C 1
ATOM 687 O O . GLU A 1 95 ? -0.023 -1.737 11.007 1.00 97.00 95 GLU A O 1
ATOM 692 N N . SER A 1 96 ? 0.357 0.105 12.239 1.00 97.50 96 SER A N 1
ATOM 693 C CA . SER 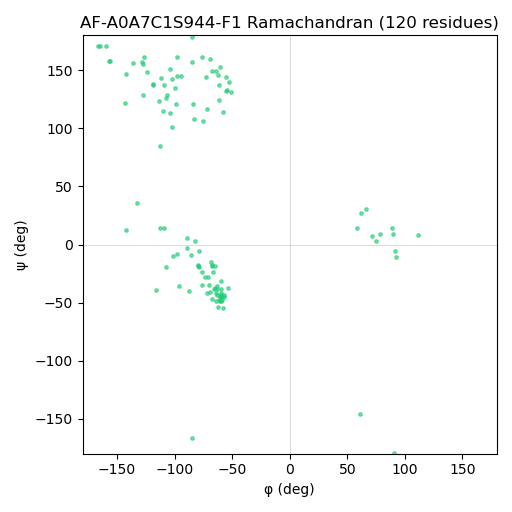A 1 96 ? -0.421 -0.330 13.399 1.00 97.50 96 SER A CA 1
ATOM 694 C C . SER A 1 96 ? -1.885 -0.607 13.040 1.00 97.50 96 SER A C 1
ATOM 696 O O . SER A 1 96 ? -2.393 -1.707 13.275 1.00 97.50 96 SER A O 1
ATOM 698 N N . GLU A 1 97 ? -2.561 0.361 12.417 1.00 97.25 97 GLU A N 1
ATOM 699 C CA . GLU A 1 97 ? -4.000 0.278 12.153 1.00 97.25 97 GLU A CA 1
ATOM 700 C C . GLU A 1 97 ? -4.331 -0.742 11.058 1.00 97.25 97 GLU A C 1
ATOM 702 O O . GLU A 1 97 ? -5.278 -1.521 11.197 1.00 97.25 97 GLU A O 1
ATOM 707 N N . ALA A 1 98 ? -3.547 -0.792 9.975 1.00 96.62 98 ALA A N 1
ATOM 708 C CA . ALA A 1 98 ? -3.795 -1.755 8.905 1.00 96.62 98 ALA A CA 1
ATOM 709 C C . ALA A 1 98 ? -3.570 -3.190 9.397 1.00 96.62 98 ALA A C 1
ATOM 711 O O . ALA A 1 98 ? -4.332 -4.091 9.043 1.00 96.62 98 ALA A O 1
ATOM 712 N N . MET A 1 99 ? -2.560 -3.413 10.245 1.00 95.69 99 MET A N 1
ATOM 713 C CA . MET A 1 99 ? -2.312 -4.733 10.821 1.00 95.69 99 MET A CA 1
ATOM 714 C C . MET A 1 99 ? -3.368 -5.129 11.851 1.00 95.69 99 MET A C 1
ATOM 716 O O . MET A 1 99 ? -3.646 -6.321 11.998 1.00 95.69 99 MET A O 1
ATOM 720 N N . GLU A 1 100 ? -3.998 -4.176 12.536 1.00 95.56 100 GLU A N 1
ATOM 721 C CA . GLU A 1 100 ? -5.163 -4.460 13.374 1.00 95.56 100 GLU A CA 1
ATOM 722 C C . GLU A 1 100 ? -6.348 -4.955 12.531 1.00 95.56 100 GLU A C 1
ATOM 724 O O . GLU A 1 100 ? -6.914 -6.013 12.824 1.00 95.56 100 GLU A O 1
ATOM 729 N N . TRP A 1 101 ? -6.672 -4.261 11.437 1.00 94.31 101 TRP A N 1
ATOM 730 C CA . TRP A 1 101 ? -7.691 -4.711 10.480 1.00 94.31 101 TRP A CA 1
ATOM 731 C C . TRP A 1 101 ? -7.365 -6.079 9.882 1.00 94.31 101 TRP A C 1
ATOM 733 O O . TRP A 1 101 ? -8.222 -6.963 9.832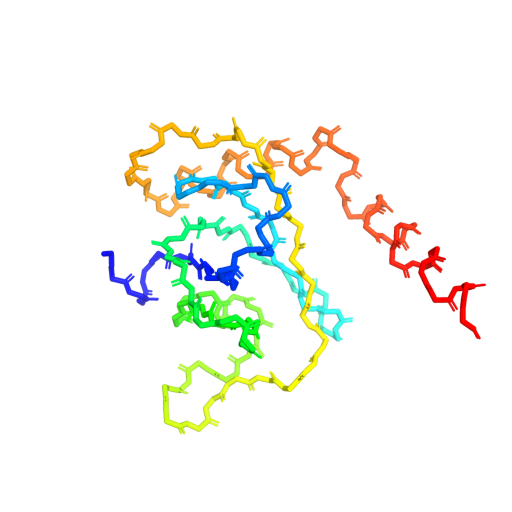 1.00 94.31 101 TRP A O 1
ATOM 743 N N . PHE A 1 102 ? -6.108 -6.285 9.494 1.00 92.94 102 PHE A N 1
ATOM 744 C CA . PHE A 1 102 ? -5.640 -7.552 8.951 1.00 92.94 102 PHE A CA 1
ATOM 745 C C . PHE A 1 102 ? -5.826 -8.708 9.939 1.00 92.94 102 PHE A C 1
ATOM 747 O O . PHE A 1 102 ? -6.319 -9.772 9.563 1.00 92.94 102 PHE A O 1
ATOM 754 N N . LYS A 1 103 ? -5.495 -8.496 11.219 1.00 91.38 103 LYS A N 1
ATOM 755 C CA . LYS A 1 103 ? -5.705 -9.485 12.288 1.00 91.38 103 LYS A CA 1
ATOM 756 C C . LYS A 1 103 ? -7.185 -9.786 12.509 1.00 91.38 103 LYS A C 1
ATOM 758 O O . LYS A 1 103 ? -7.533 -10.955 12.650 1.00 91.38 103 LYS A O 1
ATOM 763 N N . ARG A 1 104 ? -8.057 -8.769 12.496 1.00 89.94 104 ARG A N 1
ATOM 764 C CA . ARG A 1 104 ? -9.519 -8.943 12.642 1.00 89.94 104 ARG A CA 1
ATOM 765 C C . ARG A 1 104 ? -10.116 -9.823 11.543 1.00 89.94 104 ARG A C 1
ATOM 767 O O . ARG A 1 104 ? -11.068 -10.549 11.798 1.00 89.94 104 ARG A O 1
ATOM 774 N N . LEU A 1 105 ? -9.530 -9.795 10.349 1.00 84.31 105 LEU A N 1
ATOM 775 C CA . LEU A 1 105 ? -9.904 -10.661 9.231 1.00 84.31 105 LEU A CA 1
ATOM 776 C C . LEU A 1 105 ? -9.269 -12.065 9.291 1.00 84.31 105 LEU A C 1
ATOM 778 O O . LEU A 1 105 ? -9.454 -12.851 8.374 1.00 84.31 105 LEU A O 1
ATOM 782 N N . GLY A 1 106 ? -8.508 -12.417 10.330 1.00 83.12 106 GLY A N 1
ATOM 783 C CA . GLY A 1 106 ? -7.840 -13.724 10.435 1.00 83.12 106 GLY A CA 1
ATOM 784 C C . GLY A 1 106 ? -6.434 -13.778 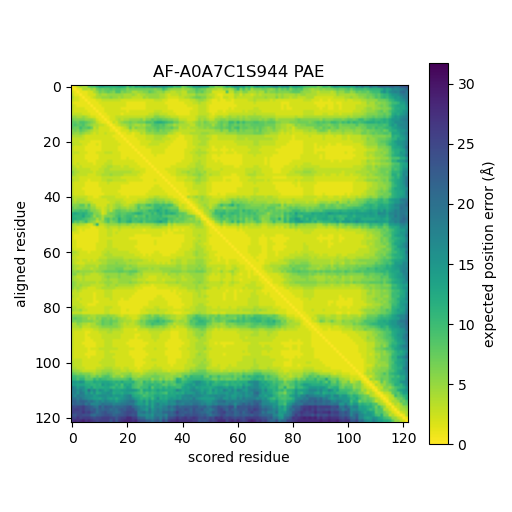9.820 1.00 83.12 106 GLY A C 1
ATOM 785 O O . GLY A 1 106 ? -5.830 -14.849 9.733 1.00 83.12 106 GLY A O 1
ATOM 786 N N . GLY A 1 107 ? -5.881 -12.630 9.418 1.00 80.19 107 GLY A N 1
ATOM 787 C CA . GLY A 1 107 ? -4.498 -12.482 8.970 1.00 80.19 107 GLY A CA 1
ATOM 788 C C . GLY A 1 107 ? -4.141 -13.320 7.739 1.00 80.19 107 GLY A C 1
ATOM 789 O O . GLY A 1 107 ? -4.953 -13.552 6.843 1.00 80.19 107 GLY A O 1
ATOM 790 N N . ILE A 1 108 ? -2.891 -13.792 7.685 1.00 71.75 108 ILE A N 1
ATOM 791 C CA . ILE A 1 108 ? -2.369 -14.500 6.506 1.00 71.75 108 ILE A CA 1
ATOM 792 C C . ILE A 1 108 ? -3.051 -15.855 6.265 1.00 71.75 108 ILE A C 1
ATOM 794 O O . ILE A 1 108 ? -3.072 -16.327 5.128 1.00 71.75 108 ILE A O 1
ATOM 798 N N . GLY A 1 109 ? -3.630 -16.458 7.311 1.00 67.50 109 GLY A N 1
ATOM 799 C CA . GLY A 1 109 ? -4.416 -17.689 7.206 1.00 67.50 109 GLY A CA 1
ATOM 800 C C . GLY A 1 109 ? -5.609 -17.503 6.271 1.00 67.50 109 GLY A C 1
ATOM 801 O O . GLY A 1 109 ? -5.740 -18.244 5.302 1.00 67.50 109 GLY A O 1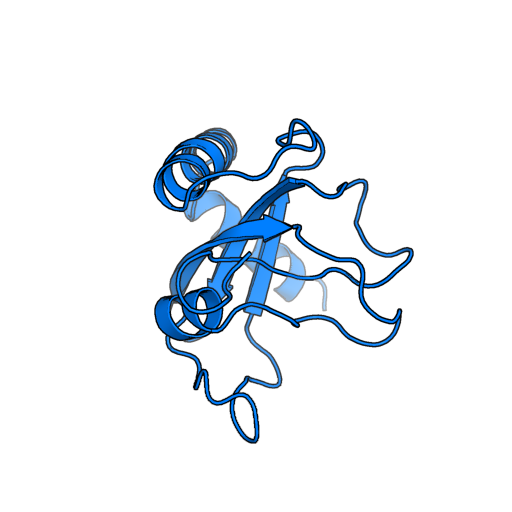
ATOM 802 N N . MET A 1 110 ? -6.381 -16.426 6.462 1.00 71.06 110 MET A N 1
ATOM 803 C CA . MET A 1 110 ? -7.501 -16.106 5.571 1.00 71.06 110 MET A CA 1
ATOM 804 C C . MET A 1 110 ? -7.029 -15.765 4.152 1.00 71.06 110 MET A C 1
ATOM 806 O O . MET A 1 110 ? -7.673 -16.150 3.178 1.00 71.06 110 MET A 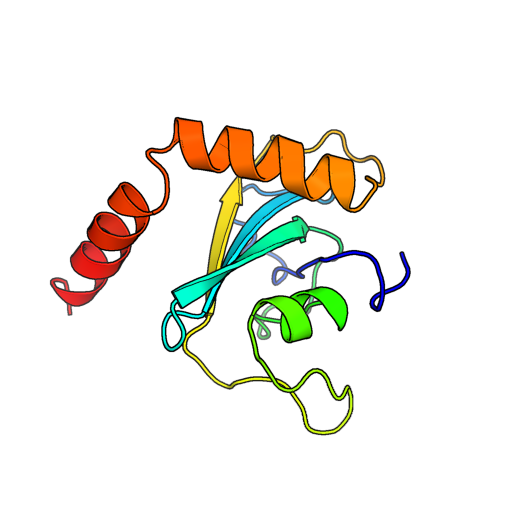O 1
ATOM 810 N N . CYS A 1 111 ? -5.895 -15.070 3.995 1.00 62.53 111 CYS A N 1
ATOM 811 C CA . CYS A 1 111 ? -5.361 -14.777 2.662 1.00 62.53 111 CYS A CA 1
ATOM 812 C C . CYS A 1 111 ? -5.064 -16.050 1.870 1.00 62.53 111 CYS A C 1
ATOM 814 O O . CYS A 1 111 ? -5.393 -16.096 0.687 1.00 62.53 111 CYS A O 1
ATOM 816 N N . ARG A 1 112 ? -4.480 -17.080 2.499 1.00 63.12 112 ARG A N 1
ATOM 817 C CA . ARG A 1 112 ? -4.218 -18.365 1.831 1.00 63.12 112 ARG A CA 1
ATOM 818 C C . ARG A 1 112 ? -5.510 -19.005 1.342 1.00 63.12 112 ARG A C 1
ATOM 820 O O . ARG A 1 112 ? -5.556 -19.403 0.181 1.00 63.12 112 ARG A O 1
ATOM 827 N N . ASP A 1 113 ? -6.548 -19.008 2.169 1.00 59.84 113 ASP A N 1
ATOM 828 C CA . ASP A 1 113 ? -7.840 -19.595 1.817 1.00 59.84 113 ASP A CA 1
ATOM 829 C C . ASP A 1 113 ? -8.533 -18.798 0.702 1.00 59.84 113 ASP A C 1
ATOM 831 O O . ASP A 1 113 ? -8.923 -19.368 -0.315 1.00 59.84 113 ASP A O 1
ATOM 835 N N . CYS A 1 114 ? -8.594 -17.466 0.804 1.00 57.31 114 CYS A N 1
ATOM 836 C CA . CYS A 1 114 ? -9.172 -16.597 -0.230 1.00 57.31 114 CYS A CA 1
ATOM 837 C C . CYS A 1 114 ? -8.414 -16.657 -1.570 1.00 57.31 114 CYS A C 1
ATOM 839 O O . CYS A 1 114 ? -9.035 -16.631 -2.636 1.00 57.31 114 CYS A O 1
ATOM 841 N N . LEU A 1 115 ? -7.079 -16.742 -1.540 1.00 57.72 115 LEU A N 1
ATOM 842 C CA . LEU A 1 115 ? -6.250 -16.850 -2.746 1.00 57.72 115 LEU A CA 1
ATOM 843 C C . LEU A 1 115 ? -6.303 -18.262 -3.352 1.00 57.72 115 LEU A C 1
ATOM 845 O O . LEU A 1 115 ? -6.318 -18.387 -4.576 1.00 57.72 115 LEU A O 1
ATOM 849 N N . GLN A 1 116 ? -6.402 -19.318 -2.537 1.00 50.31 116 GLN A N 1
ATOM 850 C CA . GLN A 1 116 ? -6.625 -20.683 -3.033 1.00 50.31 116 GLN A CA 1
ATOM 851 C C . GLN A 1 116 ? -8.034 -20.881 -3.596 1.00 50.31 116 GLN A C 1
ATOM 853 O O . GLN A 1 116 ? -8.184 -21.594 -4.587 1.00 50.31 116 GLN A O 1
ATOM 858 N N . LEU A 1 117 ? -9.057 -20.240 -3.022 1.00 40.00 117 LEU A N 1
ATOM 859 C CA . LEU A 1 117 ? -10.438 -20.331 -3.508 1.00 40.00 117 LEU A CA 1
ATOM 860 C C . LEU A 1 117 ? -10.593 -19.772 -4.929 1.00 40.00 117 LEU A C 1
ATOM 862 O O . LEU A 1 117 ? -11.318 -20.360 -5.726 1.00 40.00 117 LEU A O 1
ATOM 866 N N . LYS A 1 118 ? -9.866 -18.704 -5.290 1.00 40.59 118 LYS A N 1
ATOM 867 C CA . LYS A 1 118 ? -9.876 -18.175 -6.667 1.00 40.59 118 LYS A CA 1
ATOM 868 C C . LYS A 1 118 ? -9.116 -19.044 -7.674 1.00 40.59 118 LYS A C 1
ATOM 870 O O . LYS A 1 118 ? -9.476 -19.042 -8.843 1.00 40.59 118 LYS A O 1
ATOM 875 N N . LEU A 1 119 ? -8.100 -19.794 -7.241 1.00 34.75 119 LEU A N 1
ATOM 876 C CA . LEU A 1 119 ? -7.338 -20.696 -8.118 1.00 34.75 119 LEU A CA 1
ATOM 877 C C . LEU A 1 119 ? -8.044 -22.034 -8.380 1.00 34.75 119 LEU A C 1
ATOM 879 O O . LEU A 1 119 ? -7.703 -22.706 -9.342 1.00 34.75 119 LEU A O 1
ATOM 883 N N . LYS A 1 120 ? -9.019 -22.426 -7.549 1.00 35.62 120 LYS A N 1
ATOM 884 C CA . LYS A 1 120 ? -9.845 -23.629 -7.767 1.00 35.62 120 LYS A CA 1
ATOM 885 C C . LYS A 1 120 ? -11.116 -23.377 -8.592 1.00 35.62 120 LYS A C 1
ATOM 887 O O . LYS A 1 120 ? -11.871 -24.315 -8.818 1.00 35.62 120 LYS A O 1
ATOM 892 N N . GLN A 1 121 ? -11.386 -22.129 -8.980 1.00 33.91 121 GLN A N 1
ATOM 893 C CA . GLN A 1 121 ? -12.568 -21.735 -9.765 1.00 33.91 121 GLN A CA 1
ATOM 894 C C . GLN A 1 121 ? -12.232 -21.340 -11.218 1.00 33.91 121 GLN A C 1
ATOM 896 O O . GLN A 1 121 ? -13.074 -20.763 -11.905 1.00 33.91 121 GLN A O 1
ATOM 901 N N . LEU A 1 122 ? -11.022 -21.661 -11.680 1.00 36.41 122 LEU A N 1
ATOM 902 C CA . LEU A 1 122 ? -10.575 -21.606 -13.076 1.00 36.41 122 LEU A CA 1
ATOM 903 C C . LEU A 1 122 ? -10.079 -22.995 -13.485 1.00 36.41 122 LEU A C 1
ATOM 905 O O . LEU A 1 122 ? -10.180 -23.305 -14.689 1.00 36.41 122 LEU A O 1
#

pLDDT: mean 86.3, std 14.92, range [33.91, 97.69]

Radius of gyration: 13.72 Å; Cα contacts (8 Å, |Δi|>4): 224; chains: 1; bounding box: 29×36×30 Å

Secondary structure (DSSP, 8-state):
--TTTS-EEEEETT-STT--TT-EEEEEETTT--EEEEEEEEEE-TT----B-HHHHHHHT----TTT---SS-EEEEEETT---SS---HHHHHHHHHHHHHHTTHHHHHHHHHHHHHT--

Mean predicted aligned error: 5.69 Å

Foldseek 3Di:
DALQFAKAFEAEPPGPVQADFQWKKKKAQQVVRFIAIHTHHYYDHNPDGDDIGLNNCVSNVWASDPPPTDDPDRMDIGTDHPLGPNDDDGSVRSRVSRVVVCVVCVHVVVVVVVVVVVVVVD

Solvent-accessible surface area (backbone atoms only — not comparable to full-atom values): 6745 Å² total; per-residue (Å²): 134,60,38,76,68,36,32,28,36,33,38,17,54,97,61,49,86,77,43,49,66,33,12,28,19,42,36,33,23,72,83,75,72,27,56,36,46,21,30,32,71,49,72,41,60,70,89,51,76,74,55,60,19,38,30,36,27,52,53,38,72,36,52,48,50,92,88,82,38,65,73,97,70,56,72,46,78,49,70,40,58,76,69,33,85,64,54,93,73,54,55,66,55,36,42,55,53,26,49,51,56,38,50,76,64,53,35,71,64,42,50,51,52,59,55,49,55,60,66,73,74,113

Nearest PDB structures (foldseek):
  7tvm-assembly1_B  TM=8.981E-01  e=5.316E-13  unclassified sequences
  7tvp-assembly1_A  TM=9.320E-01  e=6.540E-12  unclassified sequences
  7tvn-assembly1_A  TM=9.319E-01  e=1.510E-11  unclassified sequences
  4avr-assembly1_B  TM=6.755E-01  e=4.504E-02  Pseudomonas aeruginosa PAO1
  2wy6-assembly2_B  TM=3.043E-01  e=2.597E+00  Clostridium perfringens

Sequence (122 aa):
MDSRFVPYFVLPKGRSGGARLGDLGVVINLRTHKLSPAIFADTGPSDAIGEGSIRLADNLGVNSNPKNGGVSSGIAYLVFPGSGNGKPKSPEEIESEAMEWFKRLGGIGMCRDCLQLKLKQL